Protein AF-A0A947RES6-F1 (afdb_monomer_lite)

Foldseek 3Di:
DPDDPDDPVVLVVLLPPDAAADLVLLVVLLVCVLVVHDDDSNSVSNLVNDPDPVSVVSSVVSVVNSVVD

Secondary structure (DSSP, 8-state):
-PPP---HHHHHHHHHS-SS--HHHHHHHHHHHHTTPPPPHHHHHHHHT---HHHHHHHHHHHHHHHH-

Structure (mmCIF, N/CA/C/O backbone):
data_AF-A0A947RES6-F1
#
_entry.id   AF-A0A947RES6-F1
#
loop_
_atom_site.group_PDB
_atom_site.id
_atom_site.type_symbol
_atom_site.label_atom_id
_atom_site.label_alt_id
_atom_site.label_comp_id
_atom_site.label_asym_id
_atom_site.label_entity_id
_atom_site.label_seq_id
_atom_site.pdbx_PDB_ins_code
_atom_site.Cartn_x
_atom_site.Cartn_y
_atom_site.Cartn_z
_atom_site.occupancy
_atom_site.B_iso_or_equiv
_atom_site.auth_seq_id
_atom_site.auth_comp_id
_atom_site.auth_asym_id
_atom_site.auth_atom_id
_atom_site.pdbx_PDB_model_num
ATOM 1 N N . MET A 1 1 ? -7.247 26.411 -13.226 1.00 52.53 1 MET A N 1
ATOM 2 C CA . MET A 1 1 ? -6.835 25.004 -13.039 1.00 52.53 1 MET A CA 1
ATOM 3 C C . MET A 1 1 ? -5.684 24.746 -14.000 1.00 52.53 1 MET A C 1
ATOM 5 O O . MET A 1 1 ? -5.865 24.975 -15.188 1.00 52.53 1 MET A O 1
ATOM 9 N N . LYS A 1 2 ? -4.476 24.440 -13.506 1.00 58.81 2 LYS A N 1
ATOM 10 C CA . LYS A 1 2 ? -3.345 24.118 -14.395 1.00 58.81 2 LYS A CA 1
ATOM 11 C C . LYS A 1 2 ? -3.640 22.770 -15.070 1.00 58.81 2 LYS A C 1
ATOM 13 O O . LYS A 1 2 ? -4.127 21.885 -14.365 1.00 58.81 2 LYS A O 1
ATOM 18 N N . PRO A 1 3 ? -3.387 22.601 -16.378 1.00 63.75 3 PRO A N 1
ATOM 19 C CA . PRO A 1 3 ? -3.531 21.297 -17.007 1.00 63.75 3 PRO A CA 1
ATOM 20 C C . PRO A 1 3 ? -2.523 20.343 -16.361 1.00 63.75 3 PRO A C 1
ATOM 22 O O . PRO A 1 3 ? -1.318 20.596 -16.377 1.00 63.75 3 PRO A O 1
ATOM 25 N N . VAL A 1 4 ? -3.028 19.282 -15.732 1.00 73.94 4 VAL A N 1
ATOM 26 C CA . VAL A 1 4 ? -2.190 18.162 -15.304 1.00 73.94 4 VAL A CA 1
ATOM 27 C C . VAL A 1 4 ? -1.788 17.437 -16.579 1.00 73.94 4 VAL A C 1
ATOM 29 O O . VAL A 1 4 ? -2.647 16.944 -17.305 1.00 73.94 4 VAL A O 1
ATOM 32 N N . ASN A 1 5 ? -0.493 17.425 -16.878 1.00 82.44 5 ASN A N 1
ATOM 33 C CA . ASN A 1 5 ? 0.035 16.618 -17.966 1.00 82.44 5 ASN A CA 1
ATOM 34 C C . ASN A 1 5 ? 0.160 15.181 -17.443 1.00 82.44 5 ASN A C 1
ATOM 36 O O . ASN A 1 5 ? 1.039 14.890 -16.630 1.00 82.44 5 ASN A O 1
ATOM 40 N N . ILE A 1 6 ? -0.805 14.340 -17.812 1.00 82.62 6 ILE A N 1
ATOM 41 C CA . ILE A 1 6 ? -0.841 12.923 -17.457 1.00 82.62 6 ILE A CA 1
A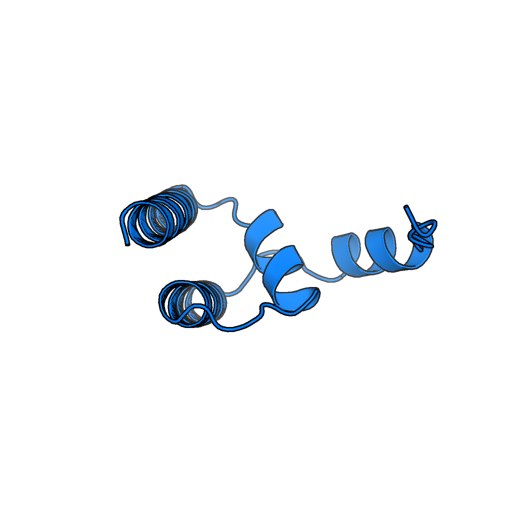TOM 42 C C . ILE A 1 6 ? -0.104 12.162 -18.558 1.00 82.62 6 ILE A C 1
ATOM 44 O O . ILE A 1 6 ? -0.437 12.290 -19.731 1.00 82.62 6 ILE A O 1
ATOM 48 N N . ASP A 1 7 ? 0.907 11.386 -18.172 1.00 89.12 7 ASP A N 1
ATOM 49 C CA . ASP A 1 7 ? 1.648 10.515 -19.085 1.00 89.12 7 ASP A CA 1
ATOM 50 C C . ASP A 1 7 ? 1.031 9.111 -19.056 1.00 89.12 7 ASP A C 1
ATOM 52 O O . ASP A 1 7 ? 1.382 8.275 -18.216 1.00 89.12 7 ASP A O 1
ATOM 56 N N . ASP A 1 8 ? 0.077 8.868 -19.957 1.00 87.31 8 ASP A N 1
ATOM 57 C CA . ASP A 1 8 ? -0.645 7.595 -20.056 1.00 87.31 8 ASP A CA 1
ATOM 58 C C . ASP A 1 8 ? 0.291 6.401 -20.290 1.00 87.31 8 ASP A C 1
ATOM 60 O O . ASP A 1 8 ? 0.106 5.338 -19.694 1.00 87.31 8 ASP A O 1
ATOM 64 N N . ILE A 1 9 ? 1.337 6.578 -21.105 1.00 89.56 9 ILE A N 1
ATOM 65 C CA . ILE A 1 9 ? 2.297 5.514 -21.432 1.00 89.56 9 ILE A CA 1
ATOM 66 C C . ILE A 1 9 ? 3.067 5.109 -20.176 1.00 89.56 9 ILE A C 1
ATOM 68 O O . ILE A 1 9 ? 3.213 3.919 -19.876 1.00 89.56 9 ILE A O 1
ATOM 72 N N . LYS A 1 10 ? 3.547 6.093 -19.410 1.00 86.50 10 LYS A N 1
ATOM 73 C CA . LYS A 1 10 ? 4.252 5.840 -18.153 1.00 86.50 10 LYS A CA 1
ATOM 74 C C . LYS A 1 10 ? 3.345 5.166 -17.129 1.00 86.50 10 LYS A C 1
ATOM 76 O O . LYS A 1 10 ? 3.793 4.229 -16.472 1.00 86.50 10 LYS A O 1
ATOM 81 N N . ILE A 1 11 ? 2.093 5.604 -17.000 1.00 86.44 11 ILE A N 1
ATOM 82 C CA . ILE A 1 11 ? 1.128 4.992 -16.076 1.00 86.44 11 ILE A CA 1
ATOM 83 C C . ILE A 1 11 ? 0.889 3.531 -16.447 1.00 86.44 11 ILE A C 1
ATOM 85 O O . ILE A 1 11 ? 1.013 2.664 -15.583 1.00 86.44 11 ILE A O 1
ATOM 89 N N . HIS A 1 12 ? 0.619 3.247 -17.722 1.00 88.31 12 HIS A N 1
ATOM 90 C CA . HIS A 1 12 ? 0.366 1.885 -18.184 1.00 88.31 12 HIS A CA 1
ATOM 91 C C . HIS A 1 12 ? 1.564 0.969 -17.911 1.00 88.31 12 HIS A C 1
ATOM 93 O O . HIS A 1 12 ? 1.408 -0.096 -17.324 1.00 88.31 12 HIS A O 1
ATOM 99 N N . LYS A 1 13 ? 2.785 1.440 -18.195 1.00 88.62 13 LYS A N 1
ATOM 100 C CA . LYS A 1 13 ? 4.015 0.680 -17.937 1.00 88.62 13 LYS A CA 1
ATOM 101 C C . LYS A 1 13 ? 4.211 0.328 -16.458 1.00 88.62 13 LYS A C 1
ATOM 103 O O . LYS A 1 13 ? 4.678 -0.764 -16.145 1.00 88.62 13 LYS A O 1
ATOM 108 N N . ILE A 1 14 ? 3.884 1.238 -15.538 1.00 85.75 14 ILE A N 1
ATOM 109 C CA . ILE A 1 14 ? 3.994 0.971 -14.093 1.00 85.75 14 ILE A CA 1
ATOM 110 C C . ILE A 1 14 ? 2.858 0.031 -13.641 1.00 85.75 14 ILE A C 1
ATOM 112 O O . ILE A 1 14 ? 3.066 -0.861 -12.817 1.00 85.75 14 ILE A O 1
ATOM 116 N N . LEU A 1 15 ? 1.662 0.163 -14.220 1.00 85.69 15 LEU A N 1
ATOM 117 C CA . LEU A 1 15 ? 0.556 -0.768 -13.986 1.00 85.69 15 LEU A CA 1
ATOM 118 C C . LEU A 1 15 ? 0.827 -2.176 -14.538 1.00 85.69 15 LEU A C 1
ATOM 120 O O . LEU A 1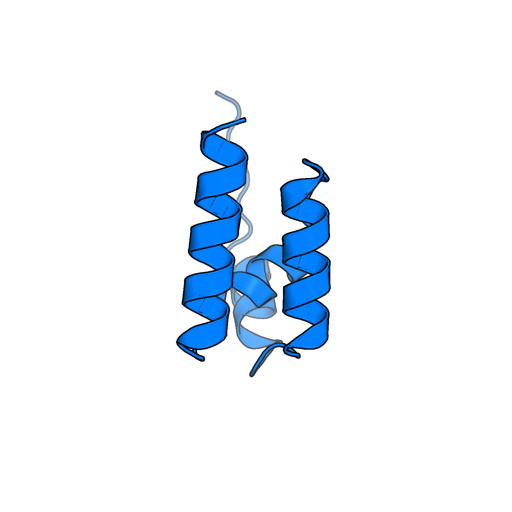 15 ? 0.276 -3.126 -13.998 1.00 85.69 15 LEU A O 1
ATOM 124 N N . GLU A 1 16 ? 1.714 -2.360 -15.511 1.00 86.75 16 GLU A N 1
ATOM 125 C CA . GLU A 1 16 ? 2.130 -3.691 -15.981 1.00 86.75 16 GLU A CA 1
ATOM 126 C C . GLU A 1 16 ? 3.289 -4.294 -15.166 1.00 86.75 16 GLU A C 1
ATOM 128 O O . GLU A 1 16 ? 3.403 -5.511 -15.049 1.00 86.75 16 GLU A O 1
ATOM 133 N N . SER A 1 17 ? 4.148 -3.473 -14.551 1.00 76.56 17 SER A N 1
ATOM 134 C CA . SER A 1 17 ? 5.435 -3.920 -13.984 1.00 76.56 17 SER A CA 1
ATOM 135 C C . SER A 1 17 ? 5.375 -4.636 -12.627 1.00 76.56 17 SER A C 1
ATOM 137 O O . SER A 1 17 ? 6.411 -5.018 -12.087 1.00 76.56 17 SER A O 1
ATOM 139 N N . SER A 1 18 ? 4.190 -4.831 -12.051 1.00 64.81 18 SER A N 1
ATOM 140 C CA . SER A 1 18 ? 4.031 -5.474 -10.741 1.00 64.81 18 SER A CA 1
ATOM 141 C C . SER A 1 18 ? 2.892 -6.485 -10.812 1.00 64.81 18 SER A C 1
ATOM 143 O O . SER A 1 18 ? 1.767 -6.120 -11.110 1.00 64.81 18 SER A O 1
ATOM 145 N N . ASN A 1 19 ? 3.173 -7.754 -10.569 1.00 66.94 19 ASN A N 1
ATOM 146 C CA . ASN A 1 19 ? 2.140 -8.758 -10.349 1.00 66.94 19 ASN A CA 1
ATOM 147 C C . ASN A 1 19 ? 2.298 -9.203 -8.897 1.00 66.94 19 ASN A C 1
ATOM 149 O O . ASN A 1 19 ? 3.419 -9.477 -8.478 1.00 66.94 19 ASN A O 1
ATOM 153 N N . ASP A 1 20 ? 1.197 -9.148 -8.152 1.00 74.00 20 ASP A N 1
ATOM 154 C CA . ASP A 1 20 ? 1.068 -9.467 -6.727 1.00 74.00 20 ASP A CA 1
ATOM 155 C C . ASP A 1 20 ? 2.004 -8.697 -5.770 1.00 74.00 20 ASP A C 1
ATOM 157 O O . ASP A 1 20 ? 3.187 -9.013 -5.617 1.00 74.00 20 ASP A O 1
ATOM 161 N N . PRO A 1 21 ? 1.495 -7.657 -5.085 1.00 81.50 21 PRO A N 1
ATOM 162 C CA . PRO A 1 21 ? 2.292 -6.927 -4.111 1.00 81.50 21 PRO A CA 1
ATOM 163 C C . PRO A 1 21 ? 2.564 -7.786 -2.866 1.00 81.50 21 PRO A C 1
ATOM 165 O O . PRO A 1 21 ? 1.661 -8.417 -2.320 1.00 81.50 21 PRO A O 1
ATOM 168 N N . ASP A 1 22 ? 3.806 -7.752 -2.372 1.00 88.19 22 ASP A N 1
ATOM 169 C CA . ASP A 1 22 ? 4.185 -8.396 -1.108 1.00 88.19 22 ASP A CA 1
ATOM 170 C C . ASP A 1 22 ? 3.278 -7.893 0.042 1.00 88.19 22 ASP A C 1
ATOM 172 O O . ASP A 1 22 ? 3.215 -6.680 0.287 1.00 88.19 22 ASP A O 1
ATOM 176 N N . PRO A 1 23 ? 2.596 -8.786 0.788 1.00 89.94 23 PRO A N 1
ATOM 177 C CA . PRO A 1 23 ? 1.756 -8.406 1.922 1.00 89.94 23 PRO A CA 1
ATOM 178 C C . PRO A 1 23 ? 2.463 -7.542 2.975 1.00 89.94 23 PRO A C 1
ATOM 180 O O . PRO A 1 23 ? 1.822 -6.712 3.621 1.00 89.94 23 PRO A O 1
ATOM 183 N N . ASN A 1 24 ? 3.771 -7.714 3.180 1.00 91.88 24 ASN A N 1
ATOM 184 C CA . ASN A 1 24 ? 4.550 -6.882 4.095 1.00 91.88 24 ASN A CA 1
ATOM 185 C C . ASN A 1 24 ? 4.724 -5.469 3.548 1.00 91.88 24 ASN A C 1
ATOM 187 O O . ASN A 1 24 ? 4.504 -4.507 4.282 1.00 91.88 24 ASN A O 1
ATOM 191 N N . ARG A 1 25 ? 4.989 -5.338 2.246 1.00 91.81 25 ARG A N 1
ATOM 192 C CA . ARG A 1 25 ? 5.041 -4.037 1.576 1.00 91.81 25 ARG A CA 1
ATOM 193 C C . ARG A 1 25 ? 3.702 -3.306 1.665 1.00 91.81 25 ARG A C 1
ATOM 195 O O . ARG A 1 25 ? 3.677 -2.114 1.952 1.00 91.81 25 ARG A O 1
ATOM 202 N N . ILE A 1 26 ? 2.580 -4.011 1.498 1.00 93.81 26 ILE A N 1
ATOM 203 C CA . ILE A 1 26 ? 1.247 -3.416 1.684 1.00 93.81 26 ILE A CA 1
ATOM 204 C C . ILE A 1 26 ? 1.066 -2.896 3.113 1.00 93.81 26 ILE A C 1
ATOM 206 O O . ILE A 1 26 ? 0.595 -1.777 3.298 1.00 93.81 26 ILE A O 1
ATOM 210 N N . LYS A 1 27 ? 1.478 -3.654 4.137 1.00 93.31 27 LYS A N 1
ATOM 211 C CA . LYS A 1 27 ? 1.398 -3.195 5.536 1.00 93.31 27 LYS A CA 1
ATOM 212 C C . LYS A 1 27 ? 2.218 -1.927 5.775 1.00 93.31 27 LYS A C 1
ATOM 214 O O . LYS A 1 27 ? 1.731 -1.030 6.458 1.00 93.31 27 LYS A O 1
ATOM 219 N N . GLU A 1 28 ? 3.422 -1.837 5.214 1.00 95.31 28 GLU A N 1
ATOM 220 C CA . GLU A 1 28 ? 4.261 -0.636 5.310 1.00 95.31 28 GLU A CA 1
ATOM 221 C C . GLU A 1 28 ? 3.590 0.574 4.655 1.00 95.31 28 GLU A C 1
ATOM 223 O O . GLU A 1 28 ? 3.522 1.643 5.259 1.00 95.31 28 GLU A O 1
ATOM 228 N N . ILE A 1 29 ? 3.025 0.401 3.457 1.00 95.94 29 ILE A N 1
ATOM 229 C CA . ILE A 1 29 ? 2.298 1.460 2.746 1.00 95.94 29 ILE A CA 1
ATOM 230 C C . ILE A 1 29 ? 1.093 1.944 3.563 1.00 95.94 29 ILE A C 1
ATOM 232 O O . ILE A 1 29 ? 0.889 3.148 3.718 1.00 95.94 29 ILE A O 1
ATOM 236 N N . LEU A 1 30 ? 0.308 1.024 4.130 1.00 95.25 30 LEU A N 1
ATOM 237 C CA . LEU A 1 30 ? -0.830 1.380 4.982 1.00 95.25 30 LEU A CA 1
ATOM 238 C C . LEU A 1 30 ? -0.386 2.104 6.262 1.00 95.25 30 LEU A C 1
ATOM 240 O O . LEU A 1 30 ? -1.067 3.025 6.710 1.00 95.25 30 LEU A O 1
ATOM 244 N N . HIS A 1 31 ? 0.764 1.738 6.833 1.00 95.81 31 HIS A N 1
ATO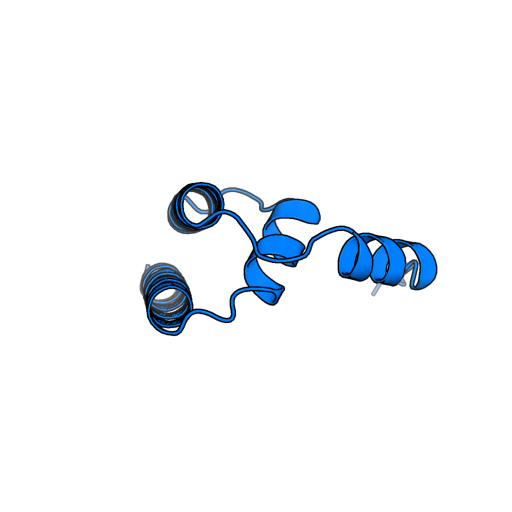M 245 C CA . HIS A 1 31 ? 1.338 2.443 7.978 1.00 95.81 31 HIS A CA 1
ATOM 246 C C . HIS A 1 31 ? 1.732 3.886 7.625 1.00 95.81 31 HIS A C 1
ATOM 248 O O . HIS A 1 31 ? 1.363 4.803 8.356 1.00 95.81 31 HIS A O 1
ATOM 254 N N . LYS A 1 32 ? 2.391 4.108 6.477 1.00 95.25 32 LYS A N 1
ATOM 255 C CA . LYS A 1 32 ? 2.673 5.463 5.962 1.00 95.25 32 LYS A CA 1
ATOM 256 C C . LYS A 1 32 ? 1.387 6.282 5.826 1.00 95.25 32 LYS A C 1
ATOM 258 O O . LYS A 1 32 ? 1.302 7.405 6.320 1.00 95.25 32 LYS A O 1
ATOM 263 N N . ALA A 1 33 ? 0.354 5.693 5.219 1.00 94.88 33 ALA A N 1
ATOM 264 C CA . ALA A 1 33 ? -0.932 6.358 5.028 1.00 94.88 33 ALA A CA 1
ATOM 265 C C . ALA A 1 33 ? -1.589 6.762 6.364 1.00 94.88 33 ALA A C 1
ATOM 267 O O . ALA A 1 33 ? -2.104 7.872 6.486 1.00 94.88 33 ALA A O 1
ATOM 268 N N . LEU A 1 34 ? -1.532 5.906 7.395 1.00 94.44 34 LEU A N 1
ATOM 269 C CA . LEU A 1 34 ? -2.059 6.211 8.737 1.00 94.44 34 LEU A CA 1
ATOM 270 C C . LEU A 1 34 ? -1.359 7.391 9.426 1.00 94.44 34 LEU A C 1
ATOM 272 O O . LEU A 1 34 ? -1.975 8.053 10.275 1.00 94.44 34 LEU A O 1
ATOM 276 N N . ASN A 1 35 ? -0.101 7.638 9.062 1.00 95.06 35 ASN A N 1
ATOM 277 C CA . ASN A 1 35 ? 0.710 8.758 9.530 1.00 95.06 35 ASN A CA 1
ATOM 278 C C . ASN A 1 35 ? 0.552 10.020 8.667 1.00 95.06 35 ASN A C 1
ATOM 280 O O . ASN A 1 35 ? 1.225 11.012 8.935 1.00 95.06 35 ASN A O 1
ATOM 284 N N . LEU A 1 36 ? -0.339 10.005 7.665 1.00 90.81 36 LEU A N 1
ATOM 285 C CA . LEU A 1 36 ? -0.524 11.085 6.686 1.00 90.81 36 LEU A CA 1
ATOM 286 C C . LEU A 1 36 ? 0.755 11.400 5.890 1.00 90.81 36 LEU A C 1
ATOM 288 O O . LEU A 1 36 ? 0.954 12.523 5.426 1.00 90.81 36 LEU A O 1
ATOM 292 N N . GLU A 1 37 ? 1.622 10.403 5.721 1.00 94.19 37 GLU A N 1
ATOM 293 C CA . GLU A 1 37 ? 2.798 10.509 4.867 1.00 94.19 37 GLU A CA 1
ATOM 294 C C . GLU A 1 37 ? 2.395 10.385 3.388 1.00 94.19 37 GLU A C 1
ATOM 296 O O . GLU A 1 37 ? 1.475 9.646 3.027 1.00 94.19 37 GLU A O 1
ATOM 301 N N . SER A 1 38 ? 3.099 11.105 2.512 1.00 92.88 38 SER A N 1
ATOM 302 C CA . SER A 1 38 ? 2.874 11.038 1.065 1.00 92.88 38 SER A CA 1
ATOM 303 C C . SER A 1 38 ? 3.191 9.646 0.513 1.00 92.88 38 SER A C 1
ATOM 305 O O . SER A 1 38 ? 4.255 9.091 0.786 1.00 92.88 38 SER A O 1
ATOM 307 N N . LEU A 1 39 ? 2.305 9.115 -0.331 1.00 94.25 39 LEU A N 1
ATOM 308 C CA . LEU A 1 39 ? 2.518 7.852 -1.041 1.00 94.25 39 LEU A CA 1
ATOM 309 C C . LEU A 1 39 ? 3.180 8.090 -2.402 1.00 94.25 39 LEU A C 1
ATOM 311 O O . LEU A 1 39 ? 2.853 9.053 -3.101 1.00 94.25 39 LEU A O 1
ATOM 315 N N . THR A 1 40 ? 4.097 7.205 -2.794 1.00 91.62 40 THR A N 1
ATOM 316 C CA . THR A 1 40 ? 4.711 7.247 -4.131 1.00 9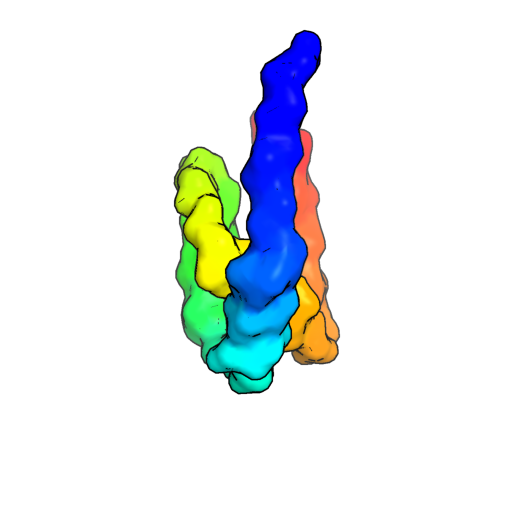1.62 40 THR A CA 1
ATOM 317 C C . THR A 1 40 ? 3.809 6.595 -5.185 1.00 91.62 40 THR A C 1
ATOM 319 O O . THR A 1 40 ? 2.833 5.919 -4.858 1.00 91.62 40 THR A O 1
ATOM 322 N N . LEU A 1 41 ? 4.132 6.766 -6.473 1.00 88.38 41 LEU A N 1
ATOM 323 C CA . LEU A 1 41 ? 3.401 6.088 -7.553 1.00 88.38 41 LEU A CA 1
ATOM 324 C C . LEU A 1 41 ? 3.478 4.562 -7.422 1.00 88.38 41 LEU A C 1
ATOM 326 O O . LEU A 1 41 ? 2.499 3.874 -7.683 1.00 88.38 41 LEU A O 1
ATOM 330 N N . GLU A 1 42 ? 4.614 4.032 -6.981 1.00 88.31 42 GLU A N 1
ATOM 331 C CA . GLU A 1 42 ? 4.809 2.605 -6.735 1.00 88.31 42 GLU A CA 1
ATOM 332 C C . GLU A 1 42 ? 3.969 2.117 -5.552 1.00 88.31 42 GLU A C 1
ATOM 334 O O . GLU A 1 42 ? 3.424 1.016 -5.613 1.00 88.31 42 GLU A O 1
ATOM 339 N N . ASP A 1 43 ? 3.838 2.931 -4.499 1.00 92.44 43 ASP A N 1
ATOM 340 C CA . ASP A 1 43 ? 2.969 2.626 -3.360 1.00 92.44 43 ASP A CA 1
ATOM 341 C C . ASP A 1 43 ? 1.498 2.573 -3.809 1.00 92.44 43 ASP A C 1
ATOM 343 O O . ASP A 1 43 ? 0.777 1.634 -3.477 1.00 92.44 43 ASP A O 1
ATOM 347 N N . ILE A 1 44 ? 1.068 3.528 -4.641 1.00 91.56 44 ILE A N 1
ATOM 348 C CA . ILE A 1 44 ? -0.287 3.553 -5.212 1.00 91.56 44 ILE A CA 1
ATOM 349 C C . ILE A 1 44 ? -0.526 2.326 -6.098 1.00 91.56 44 ILE A C 1
ATOM 351 O O . ILE A 1 44 ? -1.547 1.660 -5.952 1.00 91.56 44 ILE A O 1
ATOM 355 N N . VAL A 1 45 ? 0.411 1.989 -6.987 1.00 91.31 45 VAL A N 1
ATOM 356 C CA . VAL A 1 45 ? 0.282 0.823 -7.876 1.00 91.31 45 VAL A CA 1
ATOM 357 C C . VAL A 1 45 ? 0.265 -0.493 -7.102 1.00 91.31 45 VAL A C 1
ATOM 359 O O . VAL A 1 45 ? -0.431 -1.424 -7.499 1.00 91.31 45 VAL A O 1
ATOM 362 N N . ALA A 1 46 ? 0.985 -0.588 -5.985 1.00 91.75 46 ALA A N 1
ATOM 363 C CA . ALA A 1 46 ? 0.886 -1.748 -5.109 1.00 91.75 46 ALA A CA 1
ATOM 364 C C . ALA A 1 46 ? -0.520 -1.860 -4.492 1.00 91.75 46 ALA A C 1
ATOM 366 O O . ALA A 1 46 ? -1.099 -2.942 -4.494 1.00 91.75 46 ALA A O 1
ATOM 367 N N . LEU A 1 47 ? -1.109 -0.753 -4.026 1.00 93.00 47 LEU A N 1
ATOM 368 C CA . LEU A 1 47 ? -2.466 -0.751 -3.466 1.00 93.00 47 LEU A CA 1
ATOM 369 C C . LEU A 1 47 ? -3.544 -1.112 -4.503 1.00 93.00 47 LEU A C 1
ATOM 371 O O . LEU A 1 47 ? -4.488 -1.826 -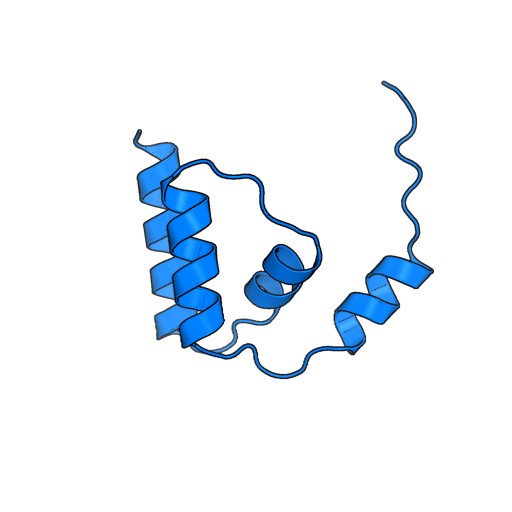4.169 1.00 93.00 47 LEU A O 1
ATOM 375 N N . THR A 1 48 ? -3.413 -0.671 -5.760 1.00 91.81 48 THR A N 1
ATOM 376 C CA . THR A 1 48 ? -4.402 -0.981 -6.814 1.00 91.81 48 THR A CA 1
ATOM 377 C C . THR A 1 48 ? -4.405 -2.447 -7.243 1.00 91.81 48 THR A C 1
ATOM 379 O O . THR A 1 48 ? -5.354 -2.888 -7.885 1.00 91.81 48 THR A O 1
ATOM 382 N N . LYS A 1 49 ? -3.365 -3.206 -6.886 1.00 90.75 49 LYS A N 1
ATOM 383 C CA . LYS A 1 49 ? -3.183 -4.616 -7.257 1.00 90.75 49 LYS A CA 1
ATOM 384 C C . LYS A 1 49 ? -3.501 -5.594 -6.134 1.00 90.75 49 LYS A C 1
ATOM 386 O O . LYS A 1 49 ? -3.245 -6.787 -6.267 1.00 90.75 49 LYS A O 1
ATOM 391 N N . ILE A 1 50 ? -4.042 -5.112 -5.019 1.00 91.62 50 ILE A N 1
ATOM 392 C CA . ILE A 1 50 ? -4.467 -5.980 -3.925 1.00 91.62 50 ILE A CA 1
ATOM 393 C C . ILE A 1 50 ? -5.686 -6.791 -4.380 1.00 91.62 50 ILE A C 1
ATOM 395 O O . ILE A 1 50 ? -6.787 -6.252 -4.483 1.00 91.62 50 ILE A O 1
ATOM 399 N N . ASN A 1 51 ? -5.499 -8.095 -4.579 1.00 89.44 51 ASN A N 1
ATOM 400 C CA . ASN A 1 51 ? -6.582 -9.037 -4.885 1.00 89.44 51 ASN A CA 1
ATOM 401 C C . ASN A 1 51 ? -7.023 -9.860 -3.662 1.00 89.44 51 ASN A C 1
ATOM 403 O O . ASN A 1 51 ? -8.145 -10.357 -3.628 1.00 89.44 51 ASN A O 1
ATOM 407 N N . GLU A 1 52 ? -6.168 -9.965 -2.641 1.00 90.94 52 GLU A N 1
ATOM 408 C CA . GLU A 1 52 ? -6.459 -10.710 -1.414 1.00 90.94 52 GLU A CA 1
ATOM 409 C C . GLU A 1 52 ? -7.506 -9.982 -0.545 1.00 90.94 52 GLU A C 1
ATOM 411 O O . GLU A 1 52 ? -7.245 -8.859 -0.089 1.00 90.94 52 GLU A O 1
ATOM 416 N N . PRO A 1 53 ? -8.664 -10.605 -0.240 1.00 92.94 53 PRO A N 1
ATOM 417 C CA . PRO A 1 53 ? -9.754 -9.951 0.491 1.00 92.94 53 PRO A CA 1
ATOM 418 C C . PRO A 1 53 ? -9.353 -9.409 1.869 1.00 92.94 53 PRO A C 1
ATOM 420 O O . PRO A 1 53 ? -9.811 -8.344 2.286 1.00 92.94 53 PRO A O 1
ATOM 423 N N . GLU A 1 54 ? -8.469 -10.110 2.586 1.00 92.38 54 GLU A N 1
ATOM 424 C CA . GLU A 1 54 ? -7.995 -9.670 3.903 1.00 92.38 54 GLU A CA 1
ATOM 425 C C . GLU A 1 54 ? -7.206 -8.354 3.809 1.00 92.38 54 GLU A C 1
ATOM 427 O O . GLU A 1 54 ? -7.393 -7.440 4.618 1.00 92.38 54 GLU A O 1
ATOM 432 N N . LEU A 1 55 ? -6.351 -8.227 2.789 1.00 92.25 55 LEU A N 1
ATOM 433 C CA . LEU A 1 55 ? -5.564 -7.020 2.554 1.00 92.25 55 LEU A CA 1
ATOM 434 C C . LEU A 1 55 ? -6.446 -5.855 2.091 1.00 92.25 55 LEU A C 1
ATOM 436 O O . LEU A 1 55 ? -6.230 -4.727 2.537 1.00 92.25 55 LEU A O 1
ATOM 440 N N . GLN A 1 56 ? -7.471 -6.117 1.273 1.00 94.56 56 GLN A N 1
ATOM 441 C CA . GLN A 1 56 ? -8.445 -5.094 0.878 1.00 94.56 56 GLN A CA 1
ATOM 442 C C . GLN A 1 56 ? -9.208 -4.550 2.089 1.00 94.56 56 GLN A C 1
ATOM 444 O O . GLN A 1 56 ? -9.284 -3.336 2.274 1.00 94.56 56 GLN A O 1
ATOM 449 N N . ASN A 1 57 ? -9.702 -5.429 2.967 1.00 95.88 57 ASN A N 1
ATOM 450 C CA . ASN A 1 57 ? -10.366 -5.017 4.207 1.00 95.88 57 ASN A CA 1
ATOM 451 C C . ASN A 1 57 ? -9.453 -4.135 5.063 1.00 95.88 57 ASN A C 1
ATOM 453 O O . ASN A 1 57 ? -9.861 -3.074 5.533 1.00 95.88 57 ASN A O 1
ATOM 457 N N . ARG A 1 58 ? -8.182 -4.519 5.205 1.00 94.62 58 ARG A N 1
ATOM 458 C CA . ARG A 1 58 ? -7.168 -3.719 5.906 1.00 94.62 58 ARG A CA 1
ATOM 459 C C . ARG A 1 58 ? -6.959 -2.335 5.294 1.00 94.62 58 ARG A C 1
ATOM 461 O O . ARG A 1 58 ? -6.799 -1.360 6.033 1.00 94.62 58 ARG A O 1
ATOM 468 N N . MET A 1 59 ? -6.956 -2.245 3.966 1.00 95.81 59 MET A N 1
ATOM 469 C CA . MET A 1 59 ? -6.862 -0.980 3.242 1.00 95.81 59 MET A CA 1
ATOM 470 C C . MET A 1 59 ? -8.085 -0.095 3.515 1.00 95.81 59 MET A C 1
ATOM 472 O O . MET A 1 59 ? -7.921 1.080 3.843 1.00 95.81 59 MET A O 1
ATOM 476 N N . PHE A 1 60 ? -9.300 -0.648 3.459 1.00 96.12 60 PHE A N 1
ATOM 477 C CA . PHE A 1 60 ? -10.526 0.101 3.750 1.00 96.12 60 PHE A CA 1
ATOM 478 C C . PHE A 1 60 ? -10.597 0.579 5.204 1.00 96.12 60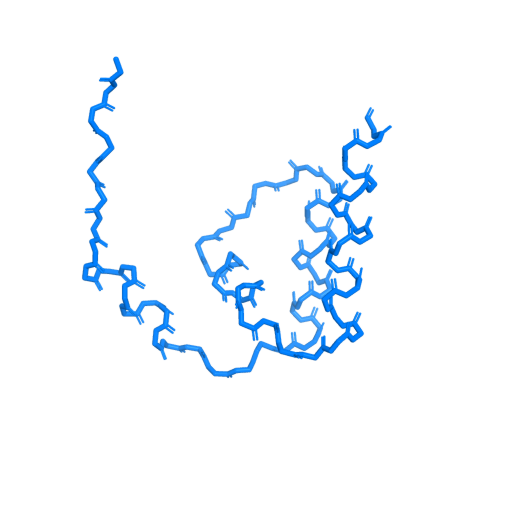 PHE A C 1
ATOM 480 O O . PHE A 1 60 ? -10.915 1.742 5.449 1.00 96.12 60 PHE A O 1
ATOM 487 N N . GLU A 1 61 ? -10.228 -0.267 6.165 1.00 96.69 61 GLU A N 1
ATOM 488 C CA . GLU A 1 61 ? -10.136 0.105 7.583 1.00 96.69 61 GLU A CA 1
ATOM 489 C C . GLU A 1 61 ? -9.122 1.232 7.811 1.00 96.69 61 GLU A C 1
ATOM 491 O O . GLU A 1 61 ? -9.371 2.173 8.566 1.00 96.69 61 GLU A O 1
ATOM 496 N N . THR A 1 62 ? -7.983 1.178 7.120 1.00 95.94 62 THR A N 1
ATOM 497 C CA . THR A 1 62 ? -6.980 2.249 7.144 1.00 95.94 62 THR A CA 1
ATOM 498 C C . THR A 1 62 ? -7.554 3.562 6.612 1.00 95.94 62 THR A C 1
ATOM 500 O O . THR A 1 62 ? -7.457 4.588 7.284 1.00 95.94 62 THR A O 1
ATOM 503 N N . ALA A 1 63 ? -8.208 3.532 5.449 1.00 95.62 63 ALA A N 1
ATOM 504 C CA . ALA A 1 63 ? -8.836 4.710 4.855 1.00 95.62 63 ALA A CA 1
ATOM 505 C C . ALA A 1 63 ? -9.929 5.305 5.761 1.00 95.62 63 ALA A C 1
ATOM 507 O O . ALA A 1 63 ? -10.016 6.524 5.916 1.00 95.62 63 ALA A O 1
ATOM 508 N N . ARG A 1 64 ? -10.726 4.451 6.416 1.00 97.06 64 ARG A N 1
ATOM 509 C CA . ARG A 1 64 ? -11.733 4.867 7.396 1.00 97.06 64 ARG A CA 1
ATOM 510 C C . ARG A 1 64 ? -11.101 5.590 8.584 1.00 97.06 64 ARG A C 1
ATOM 512 O O . ARG A 1 64 ? -11.536 6.690 8.905 1.00 97.06 64 ARG A O 1
ATOM 519 N N . LYS A 1 65 ? -10.049 5.023 9.183 1.00 96.31 65 LYS A N 1
ATOM 520 C CA . LYS A 1 65 ? -9.318 5.653 10.297 1.00 96.31 65 LYS A CA 1
ATOM 521 C C . LYS A 1 65 ? -8.749 7.016 9.923 1.00 96.31 65 LYS A C 1
ATOM 523 O O . LYS A 1 65 ? -8.774 7.918 10.745 1.00 96.31 65 LYS A O 1
ATOM 528 N N . ILE A 1 66 ? -8.233 7.165 8.703 1.00 94.88 66 ILE A N 1
ATOM 529 C CA . ILE A 1 66 ? -7.729 8.453 8.205 1.00 94.88 66 ILE A CA 1
ATOM 530 C C . ILE A 1 66 ? -8.867 9.472 8.093 1.00 94.88 66 ILE A C 1
ATOM 532 O O . ILE A 1 66 ? -8.682 10.619 8.468 1.00 94.88 66 ILE A O 1
ATOM 536 N N . LYS A 1 67 ? -10.040 9.056 7.606 1.00 95.31 67 LYS A N 1
ATOM 537 C CA . LYS A 1 67 ? -11.216 9.926 7.456 1.00 95.31 67 LYS A CA 1
ATOM 538 C C . LYS A 1 67 ? -11.831 10.358 8.795 1.00 95.31 67 LYS A C 1
ATOM 540 O O . LYS A 1 67 ? -12.435 11.421 8.862 1.00 95.31 67 LYS A O 1
ATOM 545 N N . GLU A 1 68 ? -11.767 9.501 9.811 1.00 94.44 68 GLU A N 1
ATOM 546 C CA . GLU A 1 68 ? -12.326 9.756 11.149 1.00 94.44 68 GLU A CA 1
ATOM 547 C C . GLU A 1 68 ? -11.385 10.562 12.066 1.00 94.44 68 GLU A C 1
ATOM 549 O O . GLU A 1 68 ? -11.822 11.005 13.127 1.00 94.44 68 GLU A O 1
ATOM 554 N N . LYS A 1 69 ? -10.116 10.736 11.675 1.00 83.50 69 LYS A N 1
ATOM 555 C CA . LYS A 1 69 ? -9.167 11.651 12.325 1.00 83.50 69 LYS A CA 1
ATOM 556 C C . LYS A 1 69 ? -9.438 13.098 11.920 1.00 83.50 69 LYS A C 1
ATOM 558 O O . LYS A 1 69 ? -9.287 13.961 12.811 1.00 83.50 69 LYS A O 1
#

Sequence (69 aa):
MKPVNIDDIKIHKILESSNDPDPNRIKEILHKALNLESLTLEDIVALTKINEPELQNRMFETARKIKEK

Radius of gyration: 13.5 Å; chains: 1; bounding box: 18×36×34 Å

pLDDT: mean 88.73, std 9.25, range [52.53, 97.06]

=== Feature glossary ===
Legend for the data blocks above and below:

— What the protein is —

The amino-acid sequence is the protein's primary structure: the linear order of residues from the N-terminus to the C-terminus, written in one-letter code. Everything else here — the 3D coordinates, the secondary structure, the domain annotations — is ultimately a consequence of this string.

Functional annotations link the protein to curated databases. InterPro entries identify conserved domains and families by matching the sequence against member-database signatures (Pfam, PROSITE, CDD, …). Gene Ontology (GO) terms describe molecular function, biological process, and cellular component in a controlled vocabulary. CATH places the structure in a hierarchical fold classification (Class/Architecture/Topology/Homologous-superfamily). The organism is the source species.

— Where its atoms are —

Atomic coordinates in PDBx/mmCIF format — the same representation the Protein Data Bank distributes. Each line of the _atom_site loop places one backbone atom in Cartesian space (units: ångströms, origin: arbitrary).

The six renders are orthographic views along the three Cartesian axes in both directions. Representation (cartoon, sticks, or surface) and color scheme (sequence-rainbow or by-chain) vary across proteins so the training set covers all the common visualization conventions.

— Local backbone conformation —

Eight-state secondary structure (DSSP): H is the canonical α-helix, G the tighter 3₁₀-helix, I the wider π-helix; E/B are β-structure, T and S are turns and bends, and '-' is everything else. DSSP derives these from the pattern of main-chain N–H···O=C hydrogen bonds, not from the sequence.

Three-state secondary structure (P-SEA) collapses the eight DSSP classes into helix (a), strand (b), and coil (c). P-SEA assigns these from Cα geometry alone — distances and angles — without requiring backbone oxygens, so it works on any Cα trace.

φ (phi) and ψ (psi) are the two rotatable backbone dihedrals per residue: φ is the C(i-1)–N–Cα–C torsion, ψ is the N–Cα–C–N(i+1) torsion, both in degrees on (−180°, 180°]. α-helical residues cluster near (−60°, −45°); β-strand residues near (−120°, +130°). A Ramachandran plot is simply a scatter of (φ, ψ) for every residue.

— Global shape and packing —

The geometric summary reports three shape descriptors. Rg (radius of gyration) measures how spread out the Cα atoms are about their centre of mass; compact globular proteins have small Rg, elongated or unfolded ones large. Cα contacts (<8 Å, |i−j|>4) count long-range residue pairs in spatial proximity — high for tightly packed folds, near zero for rods or random coil. The bounding-box extents give the protein's footprint along x, y, z in Å.

SASA measures how much of the protein is reachable by solvent. It is computed by rolling a water-sized probe over the atomic surface and summing the exposed area (Å²). Per-residue SASA distinguishes core (buried, low SASA) from surface (exposed, high SASA) residues; total SASA is a whole-molecule size measure.

Plot images: a contact map (which residues are close in 3D, as an N×N binary image), a Ramachandran scatter (backbone torsion angles, revealing secondary-structure composition at a glance), and — for AlphaFold structures — a PAE heatmap (pairwise prediction confidence).

— Structural neighborhood —

A 3Di character summarizes, for each residue, the relative orientation of the Cα frame of its nearest spatial neighbor. Because it encodes fold topology rather than chemistry, 3Di alignments detect remote structural similarity that sequence alignment misses.

The Foldseek neighbor list gives the closest experimentally determined structures in the PDB, ranked by structural alignment. TM-score near 1 means near-identical fold; near 0.3 means only rough topology match. This is how one finds what a novel AlphaFold prediction most resembles in the solved-structure universe.

— Confidence and disorder —

For AlphaFold models, the B-factor field carries pLDDT — the model's own estimate of local accuracy on a 0–100 scale. Regions with pLDDT<50 should be treated as essentially unmodeled; they often correspond to intrinsically disordered segments.

Crystallographic B-factors measure how much each atom's electron density is smeared out, in Å². They rise in mobile loops and surface residues and fall in the buried interior. In AlphaFold models this column is repurposed to hold pLDDT instead.

Predicted Aligned Error (PAE) is an AlphaFold confidence matrix: entry (i, j) is the expected error in the position of residue j, in ångströms, when the prediction is superimposed on the true structure at residue i. Low PAE within a block of residues means that block is internally rigid and well-predicted; high PAE between two blocks means their relative placement is uncertain even if each block individually is confident.